Protein AF-A0A7S0RPX1-F1 (afdb_monomer)

Structure (mmCIF, N/CA/C/O backbone):
data_AF-A0A7S0RPX1-F1
#
_entry.id   AF-A0A7S0RPX1-F1
#
loop_
_atom_site.group_PDB
_atom_site.id
_atom_site.type_symbol
_atom_site.label_atom_id
_atom_site.label_alt_id
_atom_site.label_comp_id
_atom_site.label_asym_id
_atom_site.label_entity_id
_atom_site.label_seq_id
_atom_site.pdbx_PDB_ins_code
_atom_site.Cartn_x
_atom_site.Cartn_y
_atom_site.Cartn_z
_atom_site.occupancy
_atom_site.B_iso_or_equiv
_atom_site.auth_seq_id
_atom_site.auth_comp_id
_atom_site.auth_asym_id
_atom_site.auth_atom_id
_atom_site.pdbx_PDB_model_num
ATOM 1 N N . ALA A 1 1 ? -65.920 2.074 75.393 1.00 38.72 1 ALA A N 1
ATOM 2 C CA . ALA A 1 1 ? -66.071 3.527 75.626 1.00 38.72 1 ALA A CA 1
ATOM 3 C C . ALA A 1 1 ? -64.693 4.104 75.931 1.00 38.72 1 ALA A C 1
ATOM 5 O O . ALA A 1 1 ? -63.929 3.399 76.565 1.00 38.72 1 ALA A O 1
ATOM 6 N N . LEU A 1 2 ? -64.281 5.318 75.584 1.00 36.09 2 LEU A N 1
ATOM 7 C CA . LEU A 1 2 ? -64.732 6.364 74.663 1.00 36.09 2 LEU A CA 1
ATOM 8 C C . LEU A 1 2 ? -63.687 7.492 74.864 1.00 36.09 2 LEU A C 1
ATOM 10 O O . LEU A 1 2 ? -63.519 7.945 75.987 1.00 36.09 2 LEU A O 1
ATOM 14 N N . VAL A 1 3 ? -63.024 7.905 73.779 1.00 39.44 3 VAL A N 1
ATOM 15 C CA . VAL A 1 3 ? -62.544 9.270 73.455 1.00 39.44 3 VAL A CA 1
ATOM 16 C C . VAL A 1 3 ? -61.545 9.994 74.383 1.00 39.44 3 VAL A C 1
ATOM 18 O O . VAL A 1 3 ? -61.861 10.412 75.491 1.00 39.44 3 VAL A O 1
ATOM 21 N N . ALA A 1 4 ? -60.403 10.364 73.790 1.00 42.16 4 ALA A N 1
ATOM 22 C CA . ALA A 1 4 ? -59.729 11.650 74.011 1.00 42.16 4 ALA A CA 1
ATOM 23 C C . ALA A 1 4 ? -59.727 12.403 72.659 1.00 42.16 4 ALA A C 1
ATOM 25 O O . ALA A 1 4 ? -59.233 11.876 71.671 1.00 42.16 4 ALA A O 1
ATOM 26 N N . ARG A 1 5 ? -60.608 13.402 72.506 1.00 46.59 5 ARG A N 1
ATOM 27 C CA . ARG A 1 5 ? -60.400 14.868 72.575 1.00 46.59 5 ARG A CA 1
ATOM 28 C C . ARG A 1 5 ? -59.900 15.505 71.262 1.00 46.59 5 ARG A C 1
ATOM 30 O O . ARG A 1 5 ? -58.893 15.117 70.693 1.00 46.59 5 ARG A O 1
ATOM 37 N N . MET A 1 6 ? -60.696 16.478 70.817 1.00 39.62 6 MET A N 1
ATOM 38 C CA . MET A 1 6 ? -60.690 17.226 69.552 1.00 39.62 6 MET A CA 1
ATOM 39 C C . MET A 1 6 ? -59.700 18.407 69.559 1.00 39.62 6 MET A C 1
ATOM 41 O O . MET A 1 6 ? -59.508 18.992 70.623 1.00 39.62 6 MET A O 1
ATOM 45 N N . ALA A 1 7 ? -59.184 18.817 68.385 1.00 38.22 7 ALA A N 1
ATOM 46 C CA . ALA A 1 7 ? -59.381 20.159 67.782 1.00 38.22 7 ALA A CA 1
ATOM 47 C C . ALA A 1 7 ? -58.503 20.410 66.518 1.00 38.22 7 ALA A C 1
ATOM 49 O O . ALA A 1 7 ? -57.329 20.060 66.478 1.00 38.22 7 ALA A O 1
ATOM 50 N N . THR A 1 8 ? -59.139 21.027 65.513 1.00 42.72 8 THR A N 1
ATOM 51 C CA . THR A 1 8 ? -58.746 21.600 64.186 1.00 42.72 8 THR A CA 1
ATOM 52 C C . THR A 1 8 ? -57.852 22.872 64.301 1.00 42.72 8 THR A C 1
ATOM 54 O O . THR A 1 8 ? -57.643 23.243 65.457 1.00 42.72 8 THR A O 1
ATOM 57 N N . PRO A 1 9 ? -57.347 23.608 63.250 1.00 45.31 9 PRO A N 1
ATOM 58 C CA . PRO A 1 9 ? -57.845 23.871 61.858 1.00 45.31 9 PRO A CA 1
ATOM 59 C C . PRO A 1 9 ? -56.780 23.816 60.710 1.00 45.31 9 PRO A C 1
ATOM 61 O O . PRO A 1 9 ? -55.585 23.799 60.966 1.00 45.31 9 PRO A O 1
ATOM 64 N N . ASP A 1 10 ? -57.102 23.518 59.440 1.00 40.28 10 ASP A N 1
ATOM 65 C CA . ASP A 1 10 ? -57.750 24.280 58.334 1.00 40.28 10 ASP A CA 1
ATOM 66 C C . ASP A 1 10 ? -56.901 25.421 57.718 1.00 40.28 10 ASP A C 1
ATOM 68 O O . ASP A 1 10 ? -56.682 26.438 58.367 1.00 40.28 10 ASP A O 1
ATOM 72 N N . ALA A 1 11 ? -56.446 25.254 56.461 1.00 41.41 11 A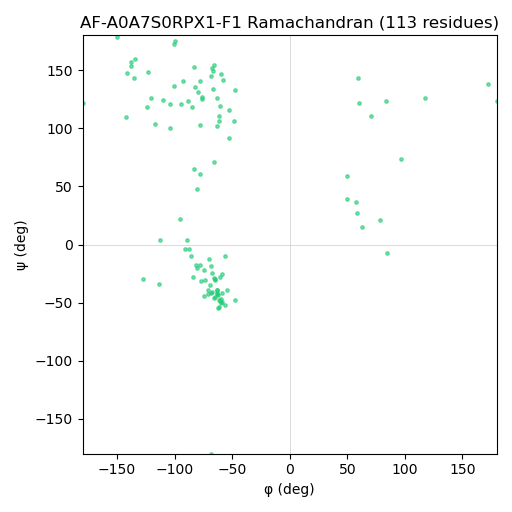LA A N 1
ATOM 73 C CA . ALA A 1 11 ? -56.309 26.321 55.450 1.00 41.41 11 ALA A CA 1
ATOM 74 C C . ALA A 1 11 ? -55.758 25.780 54.111 1.00 41.41 11 ALA A C 1
ATOM 76 O O . ALA A 1 11 ? -54.660 25.234 54.010 1.00 41.41 11 ALA A O 1
ATOM 77 N N . LYS A 1 12 ? -56.543 25.989 53.054 1.00 51.50 12 LYS A N 1
ATOM 78 C CA . LYS A 1 12 ? -56.286 25.638 51.651 1.00 51.50 12 LYS A CA 1
ATOM 79 C C . LYS A 1 12 ? -55.152 26.484 51.051 1.00 51.50 12 LYS A C 1
ATOM 81 O O . LYS A 1 12 ? -55.122 27.694 51.257 1.00 51.50 12 LYS A O 1
ATOM 86 N N . ARG A 1 13 ? -54.332 25.908 50.160 1.00 39.12 13 ARG A N 1
ATOM 87 C CA . ARG A 1 13 ? -53.689 26.687 49.086 1.00 39.12 13 ARG A CA 1
ATOM 88 C C . ARG A 1 13 ? -53.614 25.899 47.781 1.00 39.12 13 ARG A C 1
ATOM 90 O O . ARG A 1 13 ? -52.864 24.940 47.645 1.00 39.12 13 ARG A O 1
ATOM 97 N N . LEU A 1 14 ? -54.426 26.368 46.840 1.00 38.88 14 LEU A N 1
ATOM 98 C CA . LEU A 1 14 ? -54.426 26.077 45.411 1.00 38.88 14 LEU A CA 1
ATOM 99 C C . LEU A 1 14 ? -52.997 26.197 44.840 1.00 38.88 14 LEU A C 1
ATOM 101 O O . LEU A 1 14 ? -52.329 27.200 45.105 1.00 38.88 14 LEU A O 1
ATOM 105 N N . LYS A 1 15 ? -52.540 25.227 44.040 1.00 38.91 15 LYS A N 1
ATOM 106 C CA . LYS A 1 15 ? -51.414 25.438 43.119 1.00 38.91 15 LYS A CA 1
ATOM 107 C C . LYS A 1 15 ? -51.940 25.431 41.689 1.00 38.91 15 LYS A C 1
ATOM 109 O O . LYS A 1 15 ? -52.655 24.527 41.275 1.00 38.91 15 LYS A O 1
ATOM 114 N N . THR A 1 16 ? -51.631 26.532 41.028 1.00 37.03 16 THR A N 1
ATOM 115 C CA . THR A 1 16 ? -51.992 26.966 39.685 1.00 37.03 16 THR A CA 1
ATOM 116 C C . THR A 1 16 ? -51.376 26.097 38.593 1.00 37.03 16 THR A C 1
ATOM 118 O O . THR A 1 16 ? -50.275 25.575 38.752 1.00 37.03 16 THR A O 1
ATOM 121 N N . VAL A 1 17 ? -52.108 26.009 37.485 1.00 43.88 17 VAL A N 1
ATOM 122 C CA . VAL A 1 17 ? -51.714 25.450 36.191 1.00 43.88 17 VAL A CA 1
ATOM 123 C C . VAL A 1 17 ? -50.918 26.485 35.375 1.00 43.88 17 VAL A C 1
ATOM 125 O O . VAL A 1 17 ? -51.306 27.647 35.316 1.00 43.88 17 VAL A O 1
ATOM 128 N N . ASP A 1 18 ? -49.830 25.979 34.790 1.00 42.53 18 ASP A N 1
ATOM 129 C CA . ASP A 1 18 ? -49.119 26.290 33.539 1.00 42.53 18 ASP A CA 1
ATOM 130 C C . ASP A 1 18 ? -48.496 27.659 33.169 1.00 42.53 18 ASP A C 1
ATOM 132 O O . ASP A 1 18 ? -49.072 28.736 33.295 1.00 42.53 18 ASP A O 1
ATOM 136 N N . GLN A 1 19 ? -47.346 27.473 32.496 1.00 43.66 19 GLN A N 1
ATOM 137 C CA . GLN A 1 19 ? -46.775 28.166 31.326 1.00 43.66 19 GLN A CA 1
ATOM 138 C C . GLN A 1 19 ? -45.436 28.902 31.514 1.00 43.66 19 GLN A C 1
ATOM 140 O O . GLN A 1 19 ? -45.296 29.817 32.320 1.00 43.66 19 GLN A O 1
ATOM 145 N N . ASN A 1 20 ? -44.506 28.511 30.626 1.00 38.72 20 ASN A N 1
ATOM 146 C CA . ASN A 1 20 ? -43.233 29.128 30.224 1.00 38.72 20 ASN A CA 1
ATOM 147 C C . ASN A 1 20 ? -41.950 28.615 30.902 1.00 38.72 20 ASN A C 1
ATOM 149 O O . ASN A 1 20 ? -41.306 29.312 31.682 1.00 38.72 20 ASN A O 1
ATOM 153 N N . GLY A 1 21 ? -41.529 27.410 30.500 1.00 37.09 21 GLY A N 1
ATOM 154 C CA . GLY A 1 21 ? -40.109 27.043 30.445 1.00 37.09 21 GLY A CA 1
ATOM 155 C C . GLY A 1 21 ? -39.557 27.339 29.041 1.00 37.09 21 GLY A C 1
ATOM 156 O O . GLY A 1 21 ? -40.291 27.148 28.070 1.00 37.09 21 GLY A O 1
ATOM 157 N N . PRO A 1 22 ? -38.319 27.846 28.904 1.00 41.69 22 PRO A N 1
ATOM 158 C CA . PRO A 1 22 ? -37.780 28.249 27.614 1.00 41.69 22 PRO A CA 1
ATOM 159 C C . PRO A 1 22 ? -37.586 27.025 26.721 1.00 41.69 22 PRO A C 1
ATOM 161 O O . PRO A 1 22 ? -37.036 26.013 27.153 1.00 41.69 22 PRO A O 1
ATOM 164 N N . THR A 1 23 ? -38.026 27.146 25.470 1.00 44.00 23 THR A N 1
ATOM 165 C CA . THR A 1 23 ? -37.635 26.274 24.365 1.00 44.00 23 THR A CA 1
ATOM 166 C C . THR A 1 23 ? -36.115 26.154 24.377 1.00 44.00 23 THR A C 1
ATOM 168 O O . THR A 1 23 ? -35.415 27.114 24.052 1.00 44.00 23 THR A O 1
ATOM 171 N N . ALA A 1 24 ? -35.603 25.002 24.811 1.00 44.94 24 ALA A N 1
ATOM 172 C CA . ALA A 1 24 ? -34.212 24.655 24.597 1.00 44.94 24 ALA A CA 1
ATOM 173 C C . ALA A 1 24 ? -34.030 24.601 23.082 1.00 44.94 24 ALA A C 1
ATOM 175 O O . ALA A 1 24 ? -34.639 23.772 22.407 1.00 44.94 24 ALA A O 1
ATOM 176 N N . MET A 1 25 ? -33.284 25.561 22.546 1.00 56.25 25 MET A N 1
ATOM 177 C CA . MET A 1 25 ? -32.818 25.479 21.176 1.00 56.25 25 MET A CA 1
ATOM 178 C C . MET A 1 25 ? -31.952 24.225 21.110 1.00 56.25 25 MET A C 1
ATOM 180 O O . MET A 1 25 ? -30.988 24.109 21.869 1.00 56.25 25 MET A O 1
ATOM 184 N N . GLU A 1 26 ? -32.339 23.262 20.277 1.00 55.22 26 GLU A N 1
ATOM 185 C CA . GLU A 1 26 ? -31.417 22.208 19.886 1.00 55.22 26 GLU A CA 1
ATOM 186 C C . GLU A 1 26 ? -30.260 22.901 19.167 1.00 55.22 26 GLU A C 1
ATOM 188 O O . GLU A 1 26 ? -30.412 23.454 18.079 1.00 55.22 26 GLU A O 1
ATOM 193 N N . GLU A 1 27 ? -29.125 22.977 19.854 1.00 50.22 27 GLU A N 1
ATOM 194 C CA . GLU A 1 27 ? -27.862 23.371 19.256 1.00 50.22 27 GLU A CA 1
ATOM 195 C C . GLU A 1 27 ? -27.522 22.310 18.207 1.00 50.22 27 GLU A C 1
ATOM 197 O O . GLU A 1 27 ? -27.055 21.220 18.540 1.00 50.22 27 GLU A O 1
ATOM 202 N N . ASP A 1 28 ? -27.759 22.638 16.936 1.00 55.69 28 ASP A N 1
ATOM 203 C CA . ASP A 1 28 ? -27.154 21.970 15.783 1.00 55.69 28 ASP A CA 1
ATOM 204 C C . ASP A 1 28 ? -25.638 22.249 15.816 1.00 55.69 28 ASP A C 1
ATOM 206 O O . ASP A 1 28 ? -25.072 23.034 15.049 1.00 55.69 28 ASP A O 1
ATOM 210 N N . GLY A 1 29 ? -24.960 21.633 16.786 1.00 59.25 29 GLY A N 1
ATOM 211 C CA . GLY A 1 29 ? -23.514 21.517 16.793 1.00 59.25 29 GLY A CA 1
ATOM 212 C C . GLY A 1 29 ? -23.082 20.769 15.530 1.00 59.25 29 GLY A C 1
ATOM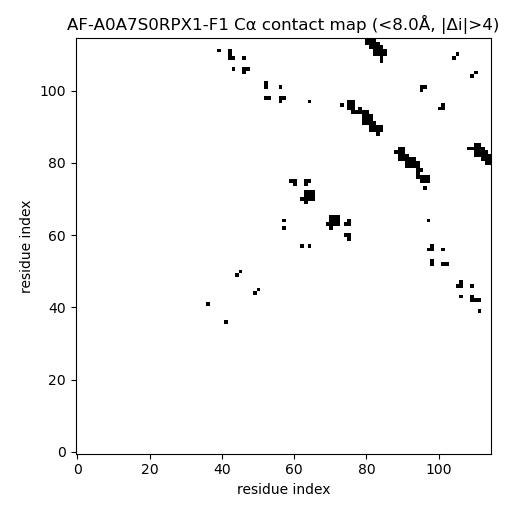 213 O O . GLY A 1 29 ? -23.821 19.902 15.052 1.00 59.25 29 GLY A O 1
ATOM 214 N N . PRO A 1 30 ? -21.907 21.081 14.952 1.00 56.53 30 PRO A N 1
ATOM 215 C CA . PRO A 1 30 ? -21.451 20.420 13.738 1.00 56.53 30 PRO A CA 1
ATOM 216 C C . PRO A 1 30 ? -21.509 18.914 13.967 1.00 56.53 30 PRO A C 1
ATOM 218 O O . PRO A 1 30 ? -20.827 18.416 14.857 1.00 56.53 30 PRO A O 1
ATOM 221 N N . SER A 1 31 ? -22.362 18.221 13.202 1.00 54.78 31 SER A N 1
ATOM 222 C CA . SER A 1 31 ? -22.590 16.778 13.296 1.00 54.78 31 SER A CA 1
ATOM 223 C C . SER A 1 31 ? -21.257 16.037 13.208 1.00 54.78 31 SER A C 1
ATOM 225 O O . SER A 1 31 ? -20.781 15.679 12.127 1.00 54.78 31 SER A O 1
ATOM 227 N N . THR A 1 32 ? -20.635 15.782 14.354 1.00 57.94 32 THR A N 1
ATOM 228 C CA . THR A 1 32 ? -19.439 14.960 14.506 1.00 57.94 32 THR A CA 1
ATOM 229 C C . THR A 1 32 ? -19.863 13.498 14.451 1.00 57.94 32 THR A C 1
ATOM 231 O O . THR A 1 32 ? -19.642 12.715 15.368 1.00 57.94 32 THR A O 1
ATOM 234 N N . SER A 1 33 ? -20.457 13.110 13.322 1.00 57.84 33 SER A N 1
ATOM 235 C CA . SER A 1 33 ? -20.862 11.737 12.988 1.00 57.84 33 SER A CA 1
ATOM 236 C C . SER A 1 33 ? -19.705 10.723 13.043 1.00 57.84 33 SER A C 1
ATOM 238 O O . SER A 1 33 ? -19.937 9.519 13.032 1.00 57.84 33 SER A O 1
ATOM 240 N N . PHE A 1 34 ? -18.462 11.193 13.179 1.00 57.72 34 PHE A N 1
ATOM 241 C CA . PHE A 1 34 ? -17.272 10.375 13.403 1.00 57.72 34 PHE A CA 1
ATOM 242 C C . PHE A 1 34 ? -17.104 9.870 14.844 1.00 57.72 34 PHE A C 1
ATOM 244 O O . PHE A 1 34 ? -16.340 8.933 15.051 1.00 57.72 34 PHE A O 1
ATOM 251 N N . GLN A 1 35 ? -17.787 10.447 15.842 1.00 61.88 35 GLN A N 1
ATOM 252 C CA . GLN A 1 35 ? -17.583 10.089 17.257 1.00 61.88 35 GLN A CA 1
ATOM 253 C C . GLN A 1 35 ? -18.101 8.692 17.638 1.00 61.88 35 GLN A C 1
ATOM 255 O O . GLN A 1 35 ? -17.734 8.187 18.695 1.00 61.88 35 GLN A O 1
ATOM 260 N N . ASN A 1 36 ? -18.886 8.046 16.769 1.00 71.19 36 ASN A N 1
ATOM 261 C CA . ASN A 1 36 ? -19.523 6.756 17.054 1.00 71.19 36 ASN A CA 1
ATOM 262 C C . ASN A 1 36 ? -18.995 5.583 16.204 1.00 71.19 36 ASN A C 1
ATOM 264 O O . ASN A 1 36 ? -19.533 4.486 16.318 1.00 71.19 36 ASN A O 1
ATOM 268 N N . CYS A 1 37 ? -17.983 5.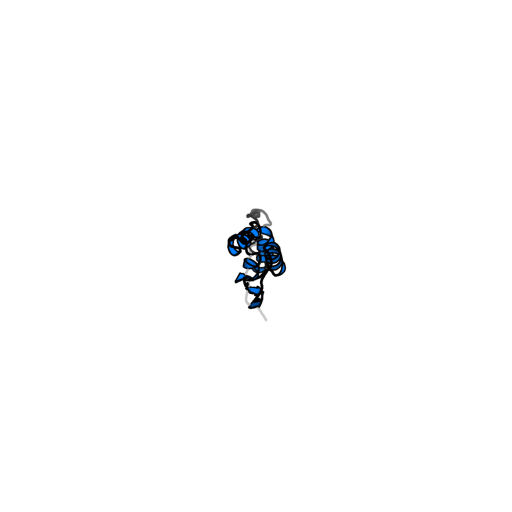784 15.349 1.00 76.88 37 CYS A N 1
ATOM 269 C CA . CYS A 1 37 ? -17.399 4.712 14.528 1.00 76.88 37 CYS A CA 1
ATOM 270 C C . CYS A 1 37 ? -16.090 4.203 15.143 1.00 76.88 37 CYS A C 1
ATOM 272 O O . CYS A 1 37 ? -15.230 4.990 15.542 1.00 76.88 37 CYS A O 1
ATOM 274 N N . SER A 1 38 ? -15.907 2.885 15.177 1.00 86.88 38 SER A N 1
ATOM 275 C CA . SER A 1 38 ? -14.634 2.267 15.549 1.00 86.88 38 SER A CA 1
ATOM 276 C C . SER A 1 38 ? -13.542 2.591 14.521 1.00 86.88 38 SER A C 1
ATOM 278 O O . SER A 1 38 ? -13.818 2.822 13.343 1.00 86.88 38 SER A O 1
ATOM 280 N N . VAL A 1 39 ? -12.271 2.560 14.940 1.00 86.75 39 VAL A N 1
ATOM 281 C CA . VAL A 1 39 ? -11.134 2.790 14.026 1.00 86.75 39 VAL A CA 1
ATOM 282 C C . VAL A 1 39 ? -11.183 1.837 12.829 1.00 86.75 39 VAL A C 1
ATOM 284 O O . VAL A 1 39 ? -10.942 2.270 11.707 1.00 86.75 39 VAL A O 1
ATOM 287 N N . GLN A 1 40 ? -11.570 0.573 13.038 1.00 85.81 40 GLN A N 1
ATOM 288 C CA . GLN A 1 40 ? -11.681 -0.412 11.958 1.00 85.81 40 GLN A CA 1
ATOM 289 C C . GLN A 1 40 ? -12.737 -0.051 10.913 1.00 85.81 40 GLN A C 1
ATOM 291 O O . GLN A 1 40 ? -12.502 -0.192 9.714 1.00 85.81 40 GLN A O 1
ATOM 296 N N . GLU A 1 41 ? -13.879 0.490 11.336 1.00 87.44 41 GLU A N 1
ATOM 297 C CA . GLU A 1 41 ? -14.910 0.965 10.406 1.00 87.44 41 GLU A CA 1
ATOM 298 C C . GLU A 1 41 ? -14.420 2.161 9.574 1.00 87.44 41 GLU A C 1
ATOM 300 O O . GLU A 1 41 ? -14.821 2.323 8.419 1.00 87.44 41 GLU A O 1
ATOM 305 N N . LEU A 1 42 ? -13.495 2.957 10.120 1.00 92.00 42 LEU A N 1
ATOM 306 C CA . LEU A 1 42 ? -12.863 4.081 9.426 1.00 92.00 42 LEU A CA 1
ATOM 307 C C . LEU A 1 42 ? -11.726 3.654 8.479 1.00 92.00 42 LEU A C 1
ATOM 309 O O . LEU A 1 42 ? -11.405 4.397 7.546 1.00 92.00 42 LEU A O 1
ATOM 313 N N . MET A 1 43 ? -11.143 2.461 8.649 1.00 93.44 43 MET A N 1
ATOM 314 C CA . MET A 1 43 ? -10.036 1.983 7.806 1.00 93.44 43 MET A CA 1
ATOM 315 C C . MET A 1 43 ? -10.448 1.808 6.343 1.00 93.44 43 MET A C 1
ATOM 317 O O . MET A 1 43 ? -9.697 2.168 5.434 1.00 93.44 43 MET A O 1
ATOM 321 N N . ARG A 1 44 ? -11.664 1.312 6.085 1.00 93.75 44 ARG A N 1
ATOM 322 C CA . ARG A 1 44 ? -12.153 1.098 4.715 1.00 93.75 44 ARG A CA 1
ATOM 323 C C . ARG A 1 44 ? -12.249 2.402 3.907 1.00 93.75 44 ARG A C 1
ATOM 325 O O . ARG A 1 44 ? -11.650 2.460 2.831 1.00 93.75 44 ARG A O 1
ATOM 332 N N . PRO A 1 45 ? -12.952 3.460 4.364 1.00 94.50 45 PRO A N 1
ATOM 333 C CA . PRO A 1 45 ? -12.966 4.730 3.640 1.00 94.50 45 PRO A CA 1
ATOM 334 C C . PRO A 1 45 ? -11.586 5.403 3.599 1.00 94.50 45 PRO A C 1
ATOM 336 O O . PRO A 1 45 ? -11.282 6.072 2.609 1.00 94.50 45 PRO A O 1
ATOM 339 N N . TYR A 1 46 ? -10.734 5.199 4.610 1.00 96.44 46 TYR A N 1
ATOM 340 C CA . TYR A 1 46 ? -9.353 5.683 4.592 1.00 96.44 46 TYR A CA 1
ATOM 341 C C . TYR A 1 46 ? -8.547 5.066 3.441 1.00 96.44 46 TYR A C 1
ATOM 343 O O . TYR A 1 46 ? -8.018 5.805 2.607 1.00 96.44 46 TYR A O 1
ATOM 351 N N . TYR A 1 47 ? -8.511 3.736 3.324 1.00 97.44 47 TYR A N 1
ATOM 352 C CA . TYR A 1 47 ? -7.804 3.067 2.231 1.00 97.44 47 TYR A CA 1
ATOM 353 C C . TYR A 1 47 ? -8.415 3.354 0.861 1.00 97.44 47 TYR A C 1
ATOM 355 O O . TYR A 1 47 ? -7.684 3.420 -0.121 1.00 97.44 47 TYR A O 1
ATOM 363 N N . ALA A 1 48 ? -9.726 3.580 0.779 1.00 95.12 48 ALA A N 1
ATOM 364 C CA . ALA A 1 48 ? -10.380 3.892 -0.487 1.00 95.12 48 ALA A CA 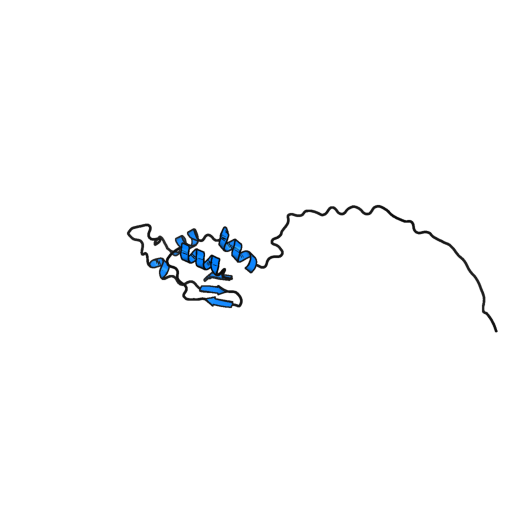1
ATOM 365 C C . ALA A 1 48 ? -10.100 5.319 -0.997 1.00 95.12 48 ALA A C 1
ATOM 367 O O . ALA A 1 48 ? -10.134 5.544 -2.205 1.00 95.12 48 ALA A O 1
ATOM 368 N N . ARG A 1 49 ? -9.886 6.301 -0.105 1.00 95.62 49 ARG A N 1
ATOM 369 C CA . ARG A 1 49 ? -9.899 7.731 -0.484 1.00 95.62 49 ARG A CA 1
ATOM 370 C C . ARG A 1 49 ? -8.678 8.540 -0.065 1.00 95.62 49 ARG A C 1
ATOM 372 O O . ARG A 1 49 ? -8.387 9.539 -0.714 1.00 95.62 49 ARG A O 1
ATOM 379 N N . LEU A 1 50 ? -8.022 8.176 1.033 1.00 97.12 50 LEU A N 1
ATOM 380 C CA . LEU A 1 50 ? -6.983 8.995 1.668 1.00 97.12 50 LEU A CA 1
ATOM 381 C C . LEU A 1 50 ? -5.602 8.350 1.598 1.00 97.12 50 LEU A C 1
ATOM 383 O O . LEU A 1 50 ? -4.608 9.065 1.483 1.00 97.12 50 LEU A O 1
ATOM 387 N N . PHE A 1 51 ? -5.526 7.019 1.669 1.00 98.00 51 PHE A N 1
ATOM 388 C CA . PHE A 1 51 ? -4.244 6.332 1.622 1.00 98.00 51 PHE A CA 1
ATOM 389 C C . PHE A 1 51 ? -3.550 6.575 0.269 1.00 98.00 51 PHE A C 1
ATOM 391 O O . PHE A 1 51 ? -4.140 6.319 -0.787 1.00 98.00 51 PHE A O 1
ATOM 398 N N . PRO A 1 52 ? -2.295 7.058 0.264 1.00 98.06 52 PRO A N 1
ATOM 399 C CA . PRO A 1 52 ? -1.620 7.492 -0.952 1.00 98.06 52 PRO A CA 1
ATOM 400 C C . PRO A 1 52 ? -0.997 6.302 -1.703 1.00 98.06 52 PRO A C 1
ATOM 402 O O . PRO A 1 52 ? 0.224 6.212 -1.836 1.00 98.06 52 PRO A O 1
ATOM 405 N N . HIS A 1 53 ? -1.830 5.380 -2.203 1.00 98.06 53 HIS A N 1
ATOM 406 C CA . HIS A 1 53 ? -1.410 4.119 -2.844 1.00 98.06 53 HIS A CA 1
ATOM 407 C C . HIS A 1 53 ? -0.309 4.305 -3.890 1.00 98.06 53 HIS A C 1
ATOM 409 O O . HIS A 1 53 ? 0.709 3.613 -3.872 1.00 98.06 53 HIS A O 1
ATOM 415 N N . GLN A 1 54 ? -0.482 5.274 -4.792 1.00 96.31 54 GLN A N 1
ATOM 416 C CA . GLN A 1 54 ? 0.461 5.493 -5.885 1.00 96.31 54 GLN A CA 1
ATOM 417 C C . GLN A 1 54 ? 1.814 6.014 -5.383 1.00 96.31 54 GLN A C 1
ATOM 419 O O . GLN A 1 54 ? 2.859 5.604 -5.887 1.00 96.31 54 GLN A O 1
ATOM 424 N N . GLN A 1 55 ? 1.814 6.937 -4.421 1.00 98.06 55 GLN A N 1
ATOM 425 C CA . GLN A 1 55 ? 3.034 7.500 -3.845 1.00 98.06 55 GLN A CA 1
ATOM 426 C C . GLN A 1 55 ? 3.750 6.461 -2.983 1.00 98.06 55 GLN A C 1
ATOM 428 O O . GLN A 1 55 ? 4.970 6.359 -3.062 1.00 98.06 55 GLN A O 1
ATOM 433 N N . PHE A 1 56 ? 3.000 5.655 -2.232 1.00 98.19 56 PHE A N 1
ATOM 434 C CA . PHE A 1 56 ? 3.531 4.553 -1.439 1.00 98.19 56 PHE A CA 1
ATOM 435 C C . PHE A 1 56 ? 4.222 3.510 -2.330 1.00 98.19 56 PHE A C 1
ATOM 437 O O . PHE A 1 56 ? 5.381 3.175 -2.100 1.00 98.19 56 PHE A O 1
ATOM 444 N N . TYR A 1 57 ? 3.583 3.094 -3.429 1.00 97.38 57 TYR A N 1
ATOM 445 C CA . TYR A 1 57 ? 4.213 2.229 -4.431 1.00 97.38 57 TYR A CA 1
ATOM 446 C C . TYR A 1 57 ? 5.482 2.854 -5.032 1.00 97.38 57 TYR A C 1
ATOM 448 O O . TYR A 1 57 ? 6.534 2.217 -5.049 1.00 97.38 57 TYR A O 1
ATOM 456 N N . LYS A 1 58 ? 5.417 4.114 -5.488 1.00 96.12 58 LYS A N 1
ATOM 457 C CA . LYS A 1 58 ? 6.574 4.817 -6.075 1.00 96.12 58 LYS A CA 1
ATOM 458 C C . LYS A 1 58 ? 7.751 4.907 -5.107 1.00 96.12 58 LYS A C 1
ATOM 460 O O . LYS A 1 58 ? 8.891 4.716 -5.524 1.00 96.12 58 LYS A O 1
ATOM 465 N N . TRP A 1 59 ? 7.471 5.188 -3.835 1.00 97.62 59 TRP A N 1
ATOM 466 C CA . TRP A 1 59 ? 8.479 5.218 -2.780 1.00 97.62 59 TRP A CA 1
ATOM 467 C C . TRP A 1 59 ? 9.175 3.862 -2.652 1.00 97.62 59 TRP A C 1
ATOM 469 O O . TRP A 1 59 ? 10.400 3.788 -2.710 1.00 97.62 59 TRP A O 1
ATOM 479 N N . LEU A 1 60 ? 8.400 2.783 -2.557 1.00 97.25 60 LEU A N 1
ATOM 480 C CA . LEU A 1 60 ? 8.928 1.437 -2.348 1.00 97.25 60 LEU A CA 1
ATOM 481 C C . LEU A 1 60 ? 9.590 0.821 -3.588 1.00 97.25 60 LEU A C 1
ATOM 483 O O . LEU A 1 60 ? 10.401 -0.099 -3.445 1.00 97.25 60 LEU A O 1
ATOM 487 N N . ALA A 1 61 ? 9.257 1.309 -4.785 1.00 96.25 61 ALA A N 1
ATOM 488 C CA . ALA A 1 61 ? 9.835 0.863 -6.049 1.00 96.25 61 ALA A CA 1
ATOM 489 C C . ALA A 1 61 ? 11.205 1.499 -6.356 1.00 96.25 61 ALA A C 1
ATOM 491 O O . ALA A 1 61 ? 11.931 0.976 -7.199 1.00 96.25 61 ALA A O 1
ATOM 492 N N . TYR A 1 62 ? 11.582 2.607 -5.702 1.00 95.44 62 TYR A N 1
ATOM 493 C CA . TYR A 1 62 ? 12.851 3.320 -5.946 1.00 95.44 62 TYR A CA 1
ATOM 494 C C . TYR A 1 62 ? 13.125 3.613 -7.437 1.00 95.44 62 TYR A C 1
ATOM 496 O O . TYR A 1 62 ? 14.245 3.469 -7.917 1.00 95.44 62 TYR A O 1
ATOM 504 N N . GLY A 1 63 ? 12.088 3.985 -8.192 1.00 93.44 63 GLY A N 1
ATOM 505 C CA . GLY A 1 63 ? 12.188 4.236 -9.637 1.00 93.44 63 GLY A CA 1
ATOM 506 C C . GLY A 1 63 ? 12.079 2.991 -10.526 1.00 93.44 63 GLY A C 1
ATOM 507 O O . GLY A 1 63 ? 11.909 3.130 -11.729 1.00 93.44 63 GLY A O 1
ATOM 508 N N . ASN A 1 64 ? 12.060 1.779 -9.962 1.00 93.88 64 ASN A N 1
ATOM 509 C CA . ASN A 1 64 ? 11.874 0.529 -10.708 1.00 93.88 64 ASN A CA 1
ATOM 510 C C . ASN A 1 64 ? 10.393 0.246 -11.038 1.00 93.88 64 ASN A C 1
ATOM 512 O O . ASN A 1 64 ? 9.889 -0.852 -10.816 1.00 93.88 64 ASN A O 1
ATOM 516 N N . ASP A 1 65 ? 9.667 1.239 -11.558 1.00 85.06 65 ASP A N 1
ATOM 517 C CA . ASP A 1 65 ? 8.241 1.139 -11.912 1.00 85.06 65 ASP A CA 1
ATOM 518 C C . ASP A 1 65 ? 8.003 0.799 -13.396 1.00 85.06 65 ASP A C 1
ATOM 520 O O . ASP A 1 65 ? 6.929 1.044 -13.944 1.00 85.06 65 ASP A O 1
ATOM 524 N N . SER A 1 66 ? 9.013 0.209 -14.046 1.00 8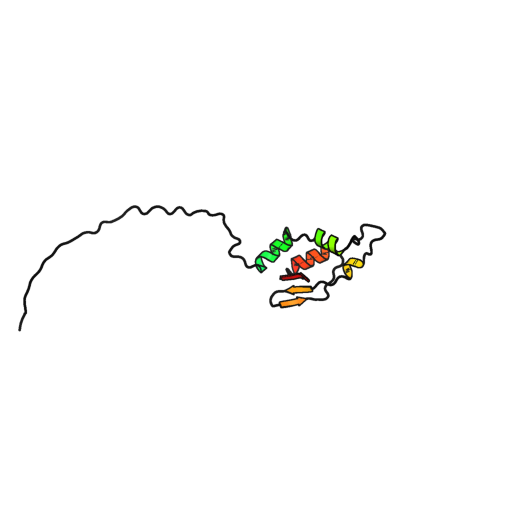3.19 66 SER A N 1
ATOM 525 C CA . SER A 1 66 ? 9.012 -0.204 -15.460 1.00 83.19 66 SER A CA 1
ATOM 526 C C . SER A 1 66 ? 8.853 0.935 -16.480 1.00 83.19 66 SER A C 1
ATOM 528 O O . SER A 1 66 ? 8.594 0.673 -17.653 1.00 83.19 66 SER A O 1
ATOM 530 N N . LYS A 1 67 ? 9.033 2.202 -16.078 1.00 85.25 67 LYS A N 1
ATOM 531 C CA . LYS A 1 67 ? 8.899 3.367 -16.977 1.00 85.25 67 LYS A CA 1
ATOM 532 C C . LYS A 1 67 ? 10.186 3.794 -17.674 1.00 85.25 67 LYS A C 1
ATOM 534 O O . LYS A 1 67 ? 10.157 4.716 -18.486 1.00 85.25 67 LYS A O 1
ATOM 539 N N . HIS A 1 68 ? 11.310 3.151 -17.374 1.00 88.25 68 HIS A N 1
ATOM 540 C CA . HIS A 1 68 ? 12.583 3.414 -18.035 1.00 88.25 68 HIS A CA 1
ATOM 541 C C . HIS A 1 68 ? 13.329 2.117 -18.347 1.00 88.25 68 HIS A C 1
ATOM 543 O O . HIS A 1 68 ? 13.128 1.091 -17.702 1.00 88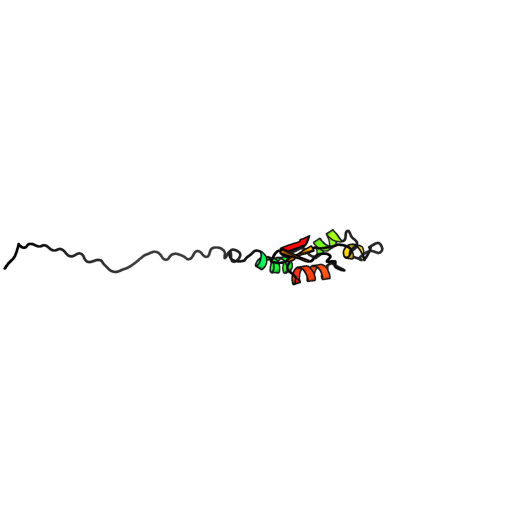.25 68 HIS A O 1
ATOM 549 N N . THR A 1 69 ? 14.230 2.172 -19.326 1.00 89.25 69 THR A N 1
ATOM 550 C CA . THR A 1 69 ? 14.946 0.999 -19.860 1.00 89.25 69 THR A CA 1
ATOM 551 C C . THR A 1 69 ? 15.800 0.267 -18.826 1.00 89.25 69 THR A C 1
ATOM 553 O O . THR A 1 69 ? 15.990 -0.935 -18.942 1.00 89.25 69 THR A O 1
ATOM 556 N N . GLN A 1 70 ? 16.290 0.979 -17.809 1.00 91.38 70 GLN A N 1
ATOM 557 C CA . GLN A 1 70 ? 17.105 0.416 -16.722 1.00 91.38 70 GLN A CA 1
ATOM 558 C C . GLN A 1 70 ? 16.299 -0.096 -15.511 1.00 91.38 70 GLN A C 1
ATOM 560 O O . GLN A 1 70 ? 16.893 -0.437 -14.495 1.00 91.38 70 GLN A O 1
ATOM 565 N N . ALA A 1 71 ? 14.963 -0.075 -15.557 1.00 92.62 71 ALA A N 1
ATOM 566 C CA . ALA A 1 71 ? 14.143 -0.445 -14.405 1.00 92.62 71 ALA A CA 1
ATOM 567 C C . ALA A 1 71 ? 14.119 -1.970 -14.245 1.00 92.62 71 ALA A C 1
ATOM 569 O O . ALA A 1 71 ? 13.749 -2.685 -15.178 1.00 92.62 71 ALA A O 1
ATOM 570 N N . ASP A 1 72 ? 14.448 -2.469 -13.054 1.00 94.25 72 ASP A N 1
ATOM 571 C CA .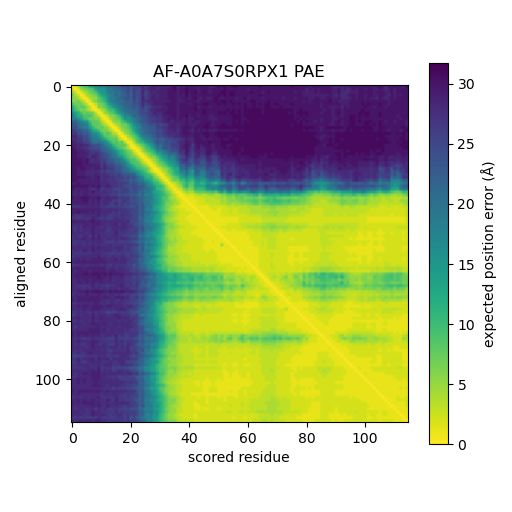 ASP A 1 72 ? 14.261 -3.882 -12.726 1.00 94.25 72 ASP A CA 1
ATOM 572 C C . ASP A 1 72 ? 12.782 -4.143 -12.419 1.00 94.25 72 ASP A C 1
ATOM 574 O O . ASP A 1 72 ? 12.286 -3.849 -11.331 1.00 94.25 72 ASP A O 1
ATOM 578 N N . GLN A 1 73 ? 12.074 -4.742 -13.377 1.00 87.31 73 GLN A N 1
ATOM 579 C CA . GLN A 1 73 ? 10.647 -5.048 -13.237 1.00 87.31 73 GLN A CA 1
ATOM 580 C C . GLN A 1 73 ? 10.330 -5.962 -12.043 1.00 87.31 73 GLN A C 1
ATOM 582 O O . GLN A 1 73 ? 9.212 -5.943 -11.528 1.00 87.31 73 GLN A O 1
ATOM 587 N N . GLY A 1 74 ? 11.292 -6.776 -11.600 1.00 92.94 74 GLY A N 1
ATOM 588 C CA . GLY A 1 74 ? 11.133 -7.672 -10.461 1.00 92.94 74 GLY A CA 1
ATOM 589 C C . GLY A 1 74 ? 11.425 -7.014 -9.113 1.00 92.94 74 GLY A C 1
ATOM 590 O O . GLY A 1 74 ? 11.146 -7.626 -8.085 1.00 92.94 74 GLY A O 1
ATOM 591 N N . PHE A 1 75 ? 11.982 -5.798 -9.086 1.00 96.19 75 PHE A N 1
ATOM 592 C CA . PHE A 1 75 ? 12.467 -5.158 -7.861 1.00 96.19 75 PHE A CA 1
ATOM 593 C C . PHE A 1 75 ? 11.379 -5.043 -6.795 1.00 96.19 75 PHE A C 1
ATOM 595 O O . PHE A 1 75 ? 11.561 -5.493 -5.664 1.00 96.19 75 PHE A O 1
ATOM 602 N N . PHE A 1 76 ? 10.227 -4.488 -7.169 1.00 96.56 76 PHE A N 1
ATOM 603 C CA . PHE A 1 76 ? 9.109 -4.324 -6.247 1.00 96.56 76 PHE A CA 1
ATOM 604 C C . PHE A 1 76 ? 8.471 -5.668 -5.854 1.00 96.56 76 PHE A C 1
ATOM 606 O O . PHE A 1 76 ? 8.108 -5.859 -4.699 1.00 96.56 76 PHE A O 1
ATOM 613 N N . GLN A 1 77 ? 8.420 -6.632 -6.777 1.00 96.12 77 GLN A N 1
ATOM 614 C CA . GLN A 1 77 ? 7.748 -7.928 -6.585 1.00 96.12 77 GLN A CA 1
ATOM 615 C C . GLN A 1 77 ? 8.430 -8.833 -5.556 1.00 96.12 77 GLN A C 1
ATOM 617 O O . GLN A 1 77 ? 7.830 -9.785 -5.063 1.00 96.12 77 GLN A O 1
ATOM 622 N N . ARG A 1 78 ? 9.697 -8.554 -5.235 1.00 96.88 78 ARG A N 1
ATOM 623 C CA . ARG A 1 78 ? 10.461 -9.273 -4.207 1.00 96.88 78 ARG A CA 1
ATOM 624 C C . ARG A 1 78 ? 10.278 -8.680 -2.808 1.00 96.88 78 ARG A C 1
ATOM 626 O O . ARG A 1 78 ? 10.830 -9.221 -1.854 1.00 96.88 78 ARG A O 1
ATOM 633 N N . ARG A 1 79 ? 9.541 -7.571 -2.673 1.00 97.75 79 ARG A N 1
ATOM 634 C CA . ARG A 1 79 ? 9.233 -6.964 -1.377 1.00 97.75 79 ARG A CA 1
ATOM 635 C C . ARG A 1 79 ? 8.154 -7.774 -0.661 1.00 97.75 79 ARG A C 1
ATOM 637 O O . ARG A 1 79 ? 7.072 -7.972 -1.205 1.00 97.75 79 ARG A O 1
ATOM 644 N N . GLU A 1 80 ? 8.460 -8.191 0.563 1.00 98.38 80 GLU A N 1
ATOM 645 C CA . GLU A 1 80 ? 7.482 -8.752 1.495 1.00 98.38 80 GLU A CA 1
ATOM 646 C C . GLU A 1 80 ? 6.652 -7.632 2.133 1.00 98.38 80 GLU A C 1
ATOM 648 O O . GLU A 1 80 ? 7.183 -6.579 2.485 1.00 98.38 80 GLU A O 1
ATOM 653 N N . PHE A 1 81 ? 5.364 -7.915 2.297 1.00 98.62 81 PHE A N 1
ATOM 654 C CA . PHE A 1 81 ? 4.419 -7.215 3.147 1.00 98.62 81 PHE A CA 1
ATOM 655 C C . PHE A 1 81 ? 3.796 -8.207 4.131 1.00 98.62 81 PHE A C 1
ATOM 657 O O . PHE A 1 81 ? 3.561 -9.381 3.808 1.00 98.62 81 PHE A O 1
ATOM 664 N N . CYS A 1 82 ? 3.465 -7.712 5.314 1.00 98.62 82 CYS A N 1
ATOM 665 C CA . CYS A 1 82 ? 2.663 -8.410 6.300 1.00 98.62 82 CYS A CA 1
ATOM 666 C C . CYS A 1 82 ? 1.413 -7.593 6.616 1.00 98.62 82 CYS A C 1
ATOM 668 O O . CYS A 1 82 ? 1.476 -6.418 6.967 1.00 98.62 82 CYS A O 1
ATOM 670 N N . PHE A 1 83 ? 0.254 -8.233 6.489 1.00 98.25 83 PHE A N 1
ATOM 671 C CA . PHE A 1 83 ? -1.024 -7.645 6.863 1.00 98.25 83 PHE A CA 1
ATOM 672 C C . PHE A 1 83 ? -1.487 -8.252 8.177 1.00 98.25 83 PHE A C 1
ATOM 674 O O . PHE A 1 83 ? -1.693 -9.463 8.266 1.00 98.25 83 PHE A O 1
ATOM 681 N N . THR A 1 84 ? -1.684 -7.403 9.181 1.00 97.69 84 THR A N 1
ATOM 682 C CA . THR A 1 84 ? -2.370 -7.803 10.411 1.00 97.69 84 THR A CA 1
ATOM 683 C C . THR A 1 84 ? -3.866 -7.580 10.215 1.00 97.69 84 THR A C 1
ATOM 685 O O . THR A 1 84 ? -4.289 -6.477 9.871 1.00 97.69 84 THR A O 1
ATOM 688 N N . MET A 1 85 ? -4.665 -8.627 10.392 1.00 94.38 85 MET A N 1
ATOM 689 C CA . MET A 1 85 ? -6.128 -8.586 10.323 1.00 94.38 85 MET A CA 1
ATOM 690 C C . MET A 1 85 ? -6.720 -8.534 11.738 1.00 94.38 85 MET A C 1
ATOM 692 O O . MET A 1 85 ? -5.997 -8.641 12.732 1.00 94.38 85 MET A O 1
ATOM 696 N N . ASP A 1 86 ? -8.039 -8.390 11.841 1.00 90.06 86 ASP A N 1
ATOM 697 C CA . ASP A 1 86 ? -8.728 -8.457 13.130 1.00 90.06 86 ASP A CA 1
ATOM 698 C C . ASP A 1 86 ? -8.478 -9.796 13.842 1.00 90.06 86 ASP A C 1
ATOM 700 O O . ASP A 1 86 ? -8.419 -10.857 13.216 1.00 90.06 86 ASP A O 1
ATOM 704 N N . GLY A 1 87 ? -8.316 -9.733 15.166 1.00 90.19 87 GLY A N 1
ATOM 705 C CA . GLY A 1 87 ? -7.941 -10.890 15.983 1.00 90.19 87 GLY A CA 1
ATOM 706 C C . GLY A 1 87 ? -6.452 -11.241 15.932 1.00 90.19 87 GLY A C 1
ATOM 707 O O . GLY A 1 87 ? -6.103 -12.384 16.212 1.00 90.19 87 GLY A O 1
ATOM 708 N N . ASP A 1 88 ? -5.592 -10.285 15.556 1.00 92.56 88 ASP A N 1
ATOM 709 C CA . ASP A 1 88 ? -4.131 -10.445 15.488 1.00 92.56 88 ASP A CA 1
ATOM 710 C C . ASP A 1 88 ? -3.690 -11.588 14.556 1.00 92.56 88 ASP A C 1
ATOM 712 O O . ASP A 1 88 ? -2.719 -12.307 14.799 1.00 92.56 88 ASP A O 1
ATOM 716 N N . ILE A 1 89 ? -4.421 -11.764 13.454 1.00 96.56 89 ILE A N 1
ATOM 717 C CA . ILE A 1 89 ? -4.086 -12.742 12.420 1.00 96.56 89 ILE A CA 1
ATOM 718 C C . ILE A 1 89 ? -3.076 -12.108 11.461 1.00 96.56 89 ILE A C 1
ATOM 720 O O . ILE A 1 89 ? -3.387 -11.134 10.775 1.00 96.56 89 ILE A O 1
ATOM 724 N N . PHE A 1 90 ? -1.879 -12.688 11.376 1.00 97.88 90 PHE A N 1
ATOM 725 C CA . PHE A 1 90 ? -0.805 -12.212 10.503 1.00 97.88 90 PHE A CA 1
ATOM 726 C C . PHE A 1 90 ? -0.811 -12.948 9.164 1.00 97.88 90 PHE A C 1
ATOM 728 O O . PHE A 1 90 ? -0.619 -14.163 9.108 1.00 97.88 90 PHE A O 1
ATOM 735 N N . VAL A 1 91 ? -0.961 -12.205 8.070 1.00 97.75 91 VAL A N 1
ATOM 736 C CA . VAL A 1 91 ? -0.768 -12.716 6.711 1.00 97.75 91 VAL A CA 1
ATOM 737 C C . VAL A 1 91 ? 0.568 -12.205 6.188 1.00 97.75 91 VAL A C 1
ATOM 739 O O . VAL A 1 91 ? 0.675 -11.053 5.773 1.00 97.75 91 VAL A O 1
ATOM 742 N N . ARG A 1 92 ? 1.582 -13.068 6.234 1.00 98.19 92 ARG A N 1
ATOM 743 C CA . ARG A 1 92 ? 2.978 -12.759 5.890 1.00 98.19 92 ARG A CA 1
ATOM 744 C C . ARG A 1 92 ? 3.359 -13.233 4.495 1.00 98.19 92 ARG A C 1
ATOM 746 O O . ARG A 1 92 ? 2.602 -13.967 3.866 1.00 98.19 92 ARG A O 1
ATOM 753 N N . TYR A 1 93 ? 4.562 -12.851 4.062 1.00 98.00 93 TYR A N 1
ATOM 754 C CA . TYR A 1 93 ? 5.138 -13.256 2.776 1.00 98.00 93 TYR A CA 1
ATOM 755 C C . TYR A 1 93 ? 4.270 -12.856 1.579 1.00 98.00 93 TYR A C 1
ATOM 757 O O . TYR A 1 93 ? 4.309 -13.491 0.527 1.00 98.00 93 TYR A O 1
ATOM 765 N N . GLN A 1 94 ? 3.486 -11.788 1.740 1.00 98.25 94 GLN A N 1
ATOM 766 C CA . GLN A 1 94 ? 2.711 -11.221 0.653 1.00 98.25 94 GLN A CA 1
ATOM 767 C C . GLN A 1 94 ? 3.642 -10.374 -0.201 1.00 98.25 94 GLN A C 1
ATOM 769 O O . GLN A 1 94 ? 4.365 -9.529 0.316 1.00 98.25 94 GLN A O 1
ATOM 774 N N . SER A 1 95 ? 3.601 -10.565 -1.508 1.00 97.94 95 SER A N 1
ATOM 775 C CA . SER A 1 95 ? 4.239 -9.661 -2.451 1.00 97.94 95 SER A CA 1
ATOM 776 C C . SER A 1 95 ? 3.285 -9.363 -3.596 1.00 97.94 95 SER A C 1
ATOM 778 O O . SER A 1 95 ? 2.300 -10.075 -3.803 1.00 97.94 95 SER A O 1
ATOM 780 N N . PHE A 1 96 ? 3.545 -8.264 -4.297 1.00 97.88 96 PHE A N 1
ATOM 781 C CA . PHE A 1 96 ? 2.651 -7.746 -5.326 1.00 97.88 96 PHE A CA 1
ATOM 782 C C . PHE A 1 96 ? 3.454 -7.356 -6.556 1.00 97.88 96 PHE A C 1
ATOM 784 O O . PHE A 1 96 ? 4.563 -6.832 -6.450 1.00 97.88 96 PHE A O 1
ATOM 791 N N . LYS A 1 97 ? 2.883 -7.597 -7.731 1.00 95.12 97 LYS A N 1
ATOM 792 C CA . LYS A 1 97 ? 3.501 -7.311 -9.020 1.00 95.12 97 LYS A CA 1
ATOM 793 C C . LYS A 1 97 ? 3.699 -5.812 -9.233 1.00 95.12 97 LYS A C 1
ATOM 795 O O . LYS A 1 97 ? 4.752 -5.376 -9.697 1.00 95.12 97 LYS A O 1
ATOM 800 N N . ASP A 1 98 ? 2.677 -5.027 -8.913 1.00 94.94 98 ASP A N 1
ATOM 801 C CA . ASP A 1 98 ? 2.633 -3.594 -9.172 1.00 94.94 98 ASP A CA 1
ATOM 802 C C . ASP A 1 98 ? 1.790 -2.838 -8.132 1.00 94.94 98 ASP A C 1
ATOM 804 O O . ASP A 1 98 ? 1.235 -3.406 -7.188 1.00 94.94 98 ASP A O 1
ATOM 808 N N . GLY A 1 99 ? 1.733 -1.514 -8.289 1.00 96.00 99 GLY A N 1
ATOM 809 C CA . GLY A 1 99 ? 0.993 -0.644 -7.382 1.00 96.00 99 GLY A CA 1
ATOM 810 C C . GLY A 1 99 ? -0.523 -0.831 -7.436 1.00 96.00 99 GLY A C 1
ATOM 811 O O . GLY A 1 99 ? -1.182 -0.531 -6.446 1.00 96.00 99 GLY A O 1
ATOM 812 N N . ALA A 1 100 ? -1.079 -1.325 -8.549 1.00 96.75 100 ALA A N 1
ATOM 813 C CA . ALA A 1 100 ? -2.512 -1.586 -8.655 1.00 96.75 100 ALA A CA 1
ATOM 814 C C . ALA A 1 100 ? -2.881 -2.839 -7.853 1.00 96.75 100 ALA A C 1
ATOM 816 O O . ALA A 1 100 ? -3.817 -2.801 -7.059 1.00 96.75 100 ALA A O 1
ATOM 817 N N . GLU A 1 101 ? -2.089 -3.907 -7.972 1.00 97.75 101 GLU A N 1
ATOM 818 C CA . GLU A 1 101 ? -2.296 -5.128 -7.194 1.00 97.75 101 GLU A CA 1
ATOM 819 C C . GLU A 1 101 ? -2.134 -4.883 -5.684 1.00 97.75 101 GLU A C 1
ATOM 821 O O . GLU A 1 101 ? -2.957 -5.350 -4.893 1.00 97.75 101 GLU A O 1
ATOM 826 N N . LEU A 1 102 ? -1.126 -4.095 -5.277 1.00 98.12 102 LEU A N 1
ATOM 827 C CA . LEU A 1 102 ? -0.969 -3.683 -3.878 1.00 98.12 102 LEU A CA 1
ATOM 828 C C . LEU A 1 102 ? -2.195 -2.891 -3.390 1.00 98.12 102 LEU A C 1
ATOM 830 O O . LEU A 1 102 ? -2.715 -3.172 -2.308 1.00 98.12 102 LEU A O 1
ATOM 834 N N . ALA A 1 103 ? -2.664 -1.913 -4.171 1.00 98.06 103 ALA A N 1
ATOM 835 C CA . ALA A 1 103 ? -3.798 -1.073 -3.793 1.00 98.06 103 ALA A CA 1
ATOM 836 C C . ALA A 1 103 ? -5.095 -1.879 -3.645 1.00 98.06 103 ALA A C 1
ATOM 838 O O . ALA A 1 103 ? -5.833 -1.709 -2.666 1.00 98.06 103 ALA A O 1
ATOM 839 N N . ASP A 1 104 ? -5.338 -2.802 -4.576 1.00 98.31 104 ASP A N 1
ATOM 840 C CA . ASP A 1 104 ? -6.463 -3.731 -4.534 1.00 98.31 104 ASP A CA 1
ATOM 841 C C . ASP A 1 104 ? -6.389 -4.638 -3.306 1.00 98.31 104 ASP A C 1
ATOM 843 O O . ASP A 1 104 ? -7.397 -4.857 -2.631 1.00 98.31 104 ASP A O 1
ATOM 847 N N . ALA A 1 105 ? -5.203 -5.159 -2.983 1.00 97.94 105 ALA A N 1
ATOM 848 C CA . ALA A 1 105 ? -5.008 -6.023 -1.829 1.00 97.94 105 ALA A CA 1
ATOM 849 C C . ALA A 1 105 ? -5.244 -5.285 -0.504 1.00 97.94 105 ALA A C 1
ATOM 851 O O . ALA A 1 105 ? -5.968 -5.808 0.348 1.00 97.94 105 ALA A O 1
ATOM 852 N N . ILE A 1 106 ? -4.694 -4.074 -0.348 1.00 98.00 106 ILE A N 1
ATOM 853 C CA . ILE A 1 106 ? -4.910 -3.220 0.830 1.00 98.00 106 ILE A CA 1
ATOM 854 C C . ILE A 1 106 ? -6.399 -2.883 0.972 1.00 98.00 106 ILE A C 1
ATOM 856 O O . ILE A 1 106 ? -6.969 -3.067 2.044 1.00 98.00 106 ILE A O 1
ATOM 860 N N . THR A 1 107 ? -7.057 -2.448 -0.105 1.00 96.62 107 THR A N 1
ATOM 861 C CA . THR A 1 107 ? -8.470 -2.035 -0.058 1.00 96.62 107 THR A CA 1
ATOM 862 C C . THR A 1 107 ? -9.400 -3.216 0.225 1.00 96.62 107 THR A C 1
ATOM 864 O O . THR A 1 107 ? -10.337 -3.097 1.015 1.00 96.62 107 THR A O 1
ATOM 867 N N . ARG A 1 108 ? -9.139 -4.377 -0.389 1.00 96.06 108 ARG A N 1
ATOM 868 C CA . ARG A 1 108 ? -9.966 -5.582 -0.233 1.00 96.06 108 ARG A CA 1
ATOM 869 C C . ARG A 1 108 ? -9.815 -6.212 1.145 1.00 96.06 108 ARG A C 1
ATOM 871 O O . ARG A 1 108 ? -10.809 -6.654 1.713 1.00 96.06 108 ARG A O 1
ATOM 878 N N . ARG A 1 109 ? -8.584 -6.300 1.657 1.00 95.62 109 ARG A N 1
ATOM 879 C CA . ARG A 1 109 ? -8.307 -6.934 2.955 1.00 95.62 109 ARG A CA 1
ATOM 880 C C . ARG A 1 109 ? -8.515 -5.974 4.120 1.00 95.62 109 ARG A C 1
ATOM 882 O O . ARG A 1 109 ? -8.883 -6.436 5.187 1.00 95.62 109 ARG A O 1
ATOM 889 N N . CYS A 1 110 ? -8.351 -4.669 3.901 1.00 96.56 110 CYS A N 1
ATOM 890 C CA . CYS A 1 110 ? -8.525 -3.629 4.912 1.00 96.56 110 CYS A CA 1
ATOM 891 C C . CYS A 1 110 ? -7.760 -3.952 6.215 1.00 96.56 110 CYS A C 1
ATOM 893 O O . CYS A 1 110 ? -8.383 -4.108 7.264 1.00 96.56 110 CYS A O 1
ATOM 895 N N . PRO A 1 111 ? -6.427 -4.127 6.148 1.00 96.75 111 PRO A N 1
ATOM 896 C CA . PRO A 1 111 ? -5.643 -4.557 7.299 1.00 96.75 111 PRO A CA 1
ATOM 897 C C . PRO A 1 111 ? -5.607 -3.496 8.406 1.00 96.75 111 PRO A C 1
ATOM 899 O O . PRO A 1 111 ? -5.668 -2.299 8.141 1.00 96.75 111 PRO A O 1
ATOM 902 N N . SER A 1 112 ? -5.446 -3.940 9.651 1.00 95.81 112 SER A N 1
ATOM 903 C CA . SER A 1 112 ? -5.263 -3.069 10.817 1.00 95.81 112 SER A CA 1
ATOM 904 C C . SER A 1 112 ? -3.841 -2.509 10.907 1.00 95.81 112 SER A C 1
ATOM 906 O O . SER A 1 112 ? -3.636 -1.396 11.392 1.00 95.81 112 SER A O 1
ATOM 908 N N . LYS A 1 113 ? -2.855 -3.278 10.427 1.00 96.38 113 LYS A N 1
ATOM 909 C CA . LYS A 1 113 ? -1.441 -2.894 10.321 1.00 96.38 113 LYS A CA 1
ATOM 910 C C . LYS A 1 113 ? -0.845 -3.438 9.030 1.00 96.38 113 LYS A C 1
ATOM 912 O O . LYS A 1 113 ? -1.224 -4.520 8.575 1.00 96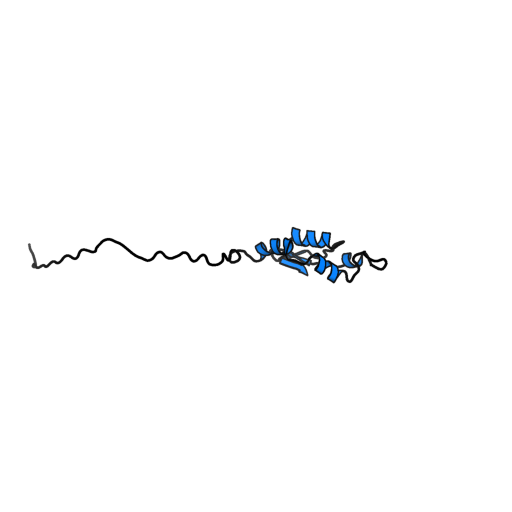.38 113 LYS A O 1
ATOM 917 N N . ILE A 1 114 ? 0.095 -2.683 8.478 1.00 98.00 114 ILE A N 1
ATOM 918 C CA . ILE A 1 114 ? 0.902 -3.066 7.323 1.00 98.00 114 ILE A CA 1
ATOM 919 C C . ILE A 1 114 ? 2.357 -2.950 7.760 1.00 98.00 114 ILE A C 1
ATOM 921 O O . ILE A 1 114 ? 2.790 -1.848 8.102 1.00 98.00 114 ILE A O 1
ATOM 925 N N . ASP A 1 115 ? 3.069 -4.070 7.741 1.00 97.19 115 ASP A N 1
ATOM 926 C CA . ASP A 1 115 ? 4.520 -4.143 7.933 1.00 97.19 115 ASP A CA 1
ATOM 927 C C . ASP A 1 115 ? 5.221 -4.473 6.608 1.00 97.19 115 ASP A C 1
ATOM 929 O O . ASP A 1 115 ? 4.631 -5.232 5.797 1.00 97.19 115 ASP A O 1
#

pLDDT: mean 79.78, std 23.03, range [36.09, 98.62]

Sequence (115 aa):
ALVARMATPDAKRLKTVDQNGPTAMEEDGPSTSFQNCSVQELMRPYYARLFPHQQFYKWLAYGNDSKHTQADQGFFQRREFCFTMDGDIFVRYQSFKDGAELADAITRRCPSKID

Solvent-accessible surface area (backbone atoms only — not comparable to full-atom values): 7520 Å² total; per-residue (Å²): 141,80,86,86,84,89,86,88,86,91,84,90,80,89,81,83,84,89,91,85,76,80,82,75,75,79,76,85,60,83,82,63,76,68,80,82,58,55,71,71,71,49,43,51,60,36,50,72,73,65,53,60,47,67,60,53,37,50,61,73,29,73,71,23,75,58,82,50,96,88,29,48,64,60,61,40,37,71,43,70,33,30,36,29,38,87,89,78,42,75,47,64,82,38,58,37,75,46,50,65,56,44,43,52,50,48,52,73,66,48,51,80,42,80,85

Radius of 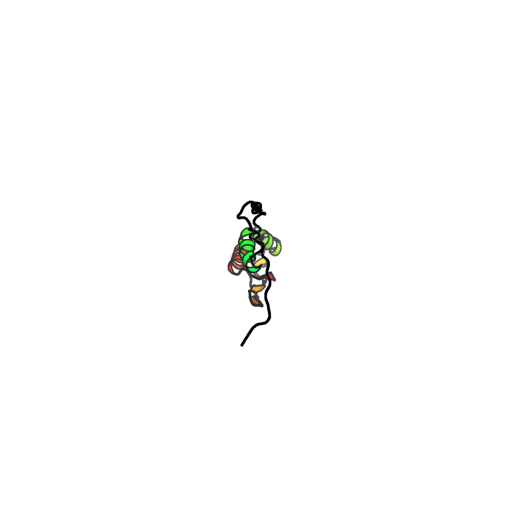gyration: 34.94 Å; Cα contacts (8 Å, |Δi|>4): 99; chains: 1; bounding box: 83×42×96 Å

Organism: NCBI:txid1034604

Mean predicted aligned error: 14.07 Å

Secondary structure (DSSP, 8-state):
--------------------------------GGGGS-HHHHHHHHHHHTS-HHHHHHHHHTT-SSSSTT--TTTGGG--EEEEETTTEEEEEE--SSHHHHHHHHHHH--SEE-

Foldseek 3Di:
DDDDDDDDDDDDDDDDDDDDDDDPPPPPDPPCVVPPDDVLNVLLVCLVPPPPLVVVQCVQLVPLQVPDPPRDQCRQQQDKKWFQAPPRDIDTPDGDSGSVRVSCCCNVRSGPDMD

Nearest PDB structures (foldseek):
  8b9d-assembly1_O  TM=9.635E-01  e=1.582E-07  Homo sapiens
  6r5e-assembly2_E  TM=9.580E-01  e=1.812E-07  Homo sapiens
  4bpw-assembly2_C  TM=9.659E-01  e=3.571E-07  Homo sapiens
  6rb4-assembly1_A  TM=8.394E-01  e=1.812E-07  Homo sapiens
  4lik-assembly1_A  TM=9.524E-01  e=8.061E-07  Homo sapiens

=== Feature glossary ===
Legend for the data blocks above and below:

— What the protein is —

The amino-acid sequence is the protein's primary structure: the linear order of residues from the N-terminus to the C-terminus, written in one-letter code. Everything else here — the 3D coordinates, the secondary structure, the domain annotations — is ultimately a consequence of this string.

Functional annotations link the protein to curated databases. InterPro entries identify conserved domains and families by matching the sequence against member-database signatures (Pfam, PROSITE, CDD, …). Gene Ontology (GO) terms describe molecular function, biological process, and cellular component in a controlled vocabulary. CATH places the structure in a hierarchical fold classification (Class/Architecture/Topology/Homologous-superfamily). The organism is the source species.

— Where its atoms are —

Atomic coordinates in PDBx/mmCIF format — the same representation the Protein Data Bank distributes. Each line of the _atom_site loop places one backbone atom in Cartesian space (units: ångströms, origin: arbitrary).

The six renders are orthographic views along the three Cartesian axes in both directions. Representation (cartoon, sticks, or surface) and color scheme (sequence-rainbow or by-chain) vary across proteins so the training set covers all the common visualization conventions.

— Local backbone conformation —

Eight-state secondary structure (DSSP): H is the canonical α-helix, G the tighter 3₁₀-helix, I the wider π-helix; E/B are β-structure, T and S are turns and bends, and '-' is everything else. DSSP derives these from the pattern of main-chain N–H···O=C hydrogen bonds, not from the sequence.

Three-state secondary structure (P-SEA) collapses the eight DSSP classes into helix (a), strand (b), and coil (c). P-SEA assigns these from Cα geometry alone — distances and angles — without requiring backbone oxygens, so it works on any Cα trace.

φ (phi) and ψ (psi) are the two rotatable backbone dihedrals per residue: φ is the C(i-1)–N–Cα–C torsion, ψ is the N–Cα–C–N(i+1) torsion, both in degrees on (−180°, 180°]. α-helical residues cluster near (−60°, −45°); β-strand residues near (−120°, +130°). A Ramachandran plot is simply a scatter of (φ, ψ) for every residue.

— Global shape and packing —

The geometric summary reports three shape descriptors. Rg (radius of gyration) measures how spread out the Cα atoms are about their centre of mass; compact globular proteins have small Rg, elongated or unfolded ones large. Cα contacts (<8 Å, |i−j|>4) count long-range residue pairs in spatial proximity — high for tightly packed folds, near zero for rods or random coil. The bounding-box extents give the protein's footprint along x, y, z in Å.

SASA measures how much of the protein is reachable by solvent. It is computed by rolling a water-sized probe over the atomic surface and summing the exposed area (Å²). Per-residue SASA distinguishes core (buried, low SASA) from surface (exposed, high SASA) residues; total SASA is a whole-molecule size measure.

Plot images: a contact map (which residues are close in 3D, as an N×N binary image), a Ramachandran scatter (backbone torsion angles, revealing secondary-structure composition at a glance), and — for AlphaFold structures — a PAE heatmap (pairwise prediction confidence).

— Structural neighborhood —

A 3Di character summarizes, for each residue, the relative orientation of the Cα frame of its nearest spatial neighbor. Because it encodes fold topology rather than chemistry, 3Di alignments detect remote structural similarity that sequence alignment misses.

The Foldseek neighbor list gives the closest experimentally determined structures in the PDB, ranked by structural alignment. TM-score near 1 means near-identical fold; near 0.3 means only rough topology match. This is how one finds what a novel AlphaFold prediction most resembles in the solved-structure universe.

— Confidence and disorder —

For AlphaFold models, the B-factor field carries pLDDT — the model's own estimate of local accuracy on a 0–100 scale. Regions with pLDDT<50 should be treated as essentially unmodeled; they often correspond to intrinsically disordered segments.

Crystallographic B-factors measure how much each atom's electron density is smeared out, in Å². They rise in mobile loops and surface residues and fall in the buried interior. In AlphaFold models this column is repurposed to hold pLDDT instead.

Predicted Aligned Error (PAE) is an AlphaFold confidence matrix: entry (i, j) is the expected error in the position of residue j, in ångströms, when the prediction is superimposed on the true structure at residue i. Low PAE within a block of residues means that block is internally rigid and well-predicted; high PAE between two blocks means their relative placement is uncertain even if each block individually is confident.